Protein AF-A0A937XX24-F1 (afdb_monomer_lite)

Sequence (54 aa):
MTLKCEVKSPPDGIAEALVASIREITKLRGEVQLLAPGGLPNDGKVIEDLRKYG

Radius of gyration: 14.9 Å; chains: 1; bounding box: 39×28×29 Å

pLDDT: mean 93.6, std 5.34, range [70.25, 98.31]

Secondary structure (DSSP, 8-state):
-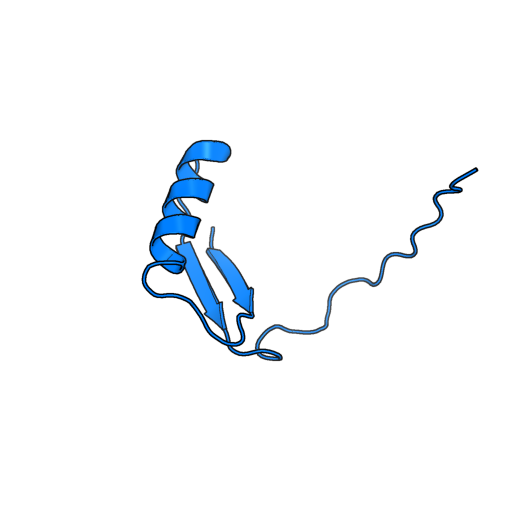EEEEE-SSPPTTHHHHHHHHHHHHH-S--EEEEE-TT-S--------------

Foldseek 3Di:
DEAEDEDQDDDPCNQVVVQVVCCVPVVDGYGYHYDHPPPDDPPDDDDDDPDDDD

Structure (mmCIF, N/CA/C/O backbone):
data_AF-A0A937XX24-F1
#
_entry.id   AF-A0A937XX24-F1
#
loop_
_atom_site.group_PDB
_atom_site.id
_atom_site.type_symbol
_atom_site.label_atom_id
_atom_site.label_alt_id
_atom_site.label_comp_id
_atom_site.label_asym_id
_atom_site.label_entity_id
_atom_site.label_seq_id
_atom_site.pdbx_PDB_ins_code
_atom_site.Cartn_x
_atom_site.Cartn_y
_atom_site.Cartn_z
_atom_site.occupancy
_atom_site.B_iso_or_equiv
_atom_site.auth_seq_id
_atom_site.auth_comp_id
_atom_site.auth_asym_id
_atom_site.auth_atom_id
_atom_site.pdbx_PDB_model_num
ATOM 1 N N . MET A 1 1 ? -9.942 7.074 0.399 1.00 87.06 1 MET A N 1
ATOM 2 C CA . MET A 1 1 ? -8.633 6.911 -0.275 1.00 87.06 1 MET A CA 1
ATOM 3 C C . MET A 1 1 ? -8.371 5.422 -0.397 1.00 87.06 1 MET A C 1
ATOM 5 O O . MET A 1 1 ? -8.616 4.724 0.577 1.00 87.06 1 MET A O 1
ATOM 9 N N . THR A 1 2 ? -7.874 4.953 -1.540 1.00 95.25 2 THR A N 1
ATOM 10 C CA . THR A 1 2 ? -7.539 3.535 -1.746 1.00 95.25 2 THR A CA 1
ATOM 11 C C . THR A 1 2 ? -6.077 3.430 -2.156 1.00 95.25 2 THR A C 1
ATOM 13 O O . THR A 1 2 ? -5.681 4.013 -3.165 1.00 95.25 2 THR A O 1
ATOM 16 N N . LEU A 1 3 ? -5.282 2.704 -1.375 1.00 96.12 3 LEU A N 1
ATOM 17 C CA . LEU A 1 3 ? -3.940 2.290 -1.758 1.00 96.12 3 LEU A CA 1
ATOM 18 C C . LEU A 1 3 ? -4.069 1.057 -2.653 1.00 96.12 3 LEU A C 1
ATOM 20 O O . LEU A 1 3 ? -4.490 -0.001 -2.194 1.00 96.12 3 LEU A O 1
ATOM 24 N N . LYS A 1 4 ? -3.706 1.192 -3.927 1.00 96.44 4 LYS A N 1
ATOM 25 C CA . LYS A 1 4 ? -3.553 0.050 -4.828 1.00 96.44 4 LYS A CA 1
ATOM 26 C C . LYS A 1 4 ? -2.076 -0.303 -4.906 1.00 96.44 4 LYS A C 1
ATOM 28 O O . LYS A 1 4 ? -1.268 0.581 -5.187 1.00 96.44 4 LYS A O 1
ATOM 33 N N . CYS A 1 5 ? -1.720 -1.556 -4.661 1.00 95.44 5 CYS A N 1
ATOM 34 C CA . CYS A 1 5 ? -0.338 -2.010 -4.784 1.00 95.44 5 CYS A CA 1
ATOM 35 C C . CYS A 1 5 ? -0.262 -3.394 -5.424 1.00 95.44 5 CYS A C 1
ATOM 37 O O . CYS A 1 5 ? -1.110 -4.258 -5.201 1.00 95.44 5 CYS A O 1
ATOM 39 N N . GLU A 1 6 ? 0.766 -3.591 -6.241 1.00 96.62 6 GLU A N 1
ATOM 40 C CA . GLU A 1 6 ? 1.062 -4.891 -6.825 1.00 96.62 6 GLU A CA 1
ATOM 41 C C . GLU A 1 6 ? 1.884 -5.732 -5.855 1.00 96.62 6 GLU A C 1
ATOM 43 O O . GLU A 1 6 ? 2.883 -5.265 -5.305 1.00 96.62 6 GLU A O 1
ATOM 48 N N . VAL A 1 7 ? 1.484 -6.987 -5.659 1.00 95.88 7 VAL A N 1
ATOM 49 C CA . VAL A 1 7 ? 2.173 -7.926 -4.775 1.00 95.88 7 VAL A CA 1
ATOM 50 C C . VAL A 1 7 ? 2.188 -9.304 -5.429 1.00 95.88 7 VAL A C 1
ATOM 52 O O . VAL A 1 7 ? 1.147 -9.870 -5.746 1.00 95.88 7 VAL A O 1
ATOM 55 N N . LYS A 1 8 ? 3.383 -9.871 -5.626 1.00 95.81 8 LYS A N 1
ATOM 56 C CA . LYS A 1 8 ? 3.549 -11.185 -6.275 1.00 95.81 8 LYS A CA 1
ATOM 57 C C . LYS A 1 8 ? 3.018 -12.349 -5.430 1.00 95.81 8 LYS A C 1
ATOM 59 O O . LYS A 1 8 ? 2.477 -13.299 -5.978 1.00 95.81 8 LYS A O 1
ATOM 64 N N . SER A 1 9 ? 3.215 -12.293 -4.117 1.00 95.50 9 SER A N 1
ATOM 65 C CA . SER A 1 9 ? 2.767 -13.316 -3.168 1.00 95.50 9 SER A CA 1
ATOM 66 C C . SER A 1 9 ? 2.398 -12.619 -1.861 1.00 95.50 9 SER A C 1
ATOM 68 O O . SER A 1 9 ? 3.294 -12.365 -1.054 1.00 95.50 9 SER A O 1
ATOM 70 N N . PRO A 1 10 ? 1.130 -12.213 -1.678 1.00 92.56 10 PRO A N 1
ATOM 71 C CA . PRO A 1 10 ? 0.722 -11.481 -0.491 1.00 92.56 10 PRO A CA 1
ATOM 72 C C . PRO A 1 10 ? 0.761 -12.402 0.734 1.00 92.56 10 PRO A C 1
ATOM 74 O O . PRO A 1 10 ? 0.127 -13.454 0.708 1.00 92.56 10 PRO A O 1
ATOM 77 N N . PRO A 1 11 ? 1.501 -12.037 1.796 1.00 94.62 11 PRO A N 1
ATOM 78 C CA . PRO A 1 11 ? 1.407 -12.735 3.070 1.00 94.62 11 PRO A CA 1
ATOM 79 C C . PRO A 1 11 ? -0.003 -12.618 3.653 1.00 94.62 11 PRO A C 1
ATOM 81 O O . PRO A 1 11 ? -0.684 -11.610 3.440 1.00 94.62 11 PRO A O 1
ATOM 84 N N . ASP A 1 12 ? -0.408 -13.607 4.444 1.00 95.94 12 ASP A N 1
ATOM 85 C CA . ASP A 1 12 ? -1.675 -13.554 5.171 1.00 95.94 12 ASP A CA 1
ATOM 86 C C . ASP A 1 12 ? -1.727 -12.306 6.068 1.00 95.94 12 ASP A C 1
ATOM 88 O O . ASP A 1 12 ? -0.768 -11.979 6.772 1.00 95.94 12 ASP A O 1
ATOM 92 N N . GLY A 1 13 ? -2.846 -11.582 6.031 1.00 96.00 13 GLY A N 1
ATOM 93 C CA . GLY A 1 13 ? -3.066 -10.400 6.871 1.00 96.00 13 GLY A CA 1
ATOM 94 C C . GLY A 1 13 ? -2.377 -9.107 6.406 1.00 96.00 13 GLY A C 1
ATOM 95 O O . GLY A 1 13 ? -2.457 -8.086 7.095 1.00 96.00 13 GLY A O 1
ATOM 96 N N . ILE A 1 14 ? -1.671 -9.108 5.265 1.00 96.38 14 ILE A N 1
ATOM 97 C CA . ILE A 1 14 ? -0.920 -7.921 4.821 1.00 96.38 14 ILE A CA 1
ATOM 98 C C . ILE A 1 14 ? -1.832 -6.728 4.490 1.00 96.38 14 ILE A C 1
ATOM 100 O O . ILE A 1 14 ? -1.450 -5.581 4.718 1.00 96.38 14 ILE A O 1
ATOM 104 N N . ALA A 1 15 ? -3.046 -6.971 3.986 1.00 96.38 15 ALA A N 1
ATOM 105 C CA . ALA A 1 15 ? -3.990 -5.905 3.655 1.00 96.38 15 ALA A CA 1
ATOM 106 C C . ALA A 1 15 ? -4.469 -5.174 4.919 1.00 96.38 15 ALA A C 1
ATOM 108 O O . ALA A 1 15 ? -4.487 -3.943 4.962 1.00 96.38 15 ALA A O 1
ATOM 109 N N . GLU A 1 16 ? -4.789 -5.924 5.970 1.00 97.44 16 GLU A N 1
ATOM 110 C CA . GLU A 1 16 ? -5.217 -5.421 7.272 1.00 97.44 16 GLU A CA 1
ATOM 111 C C . GLU A 1 16 ? -4.098 -4.631 7.950 1.00 97.44 16 GLU A C 1
ATOM 113 O O . GLU A 1 16 ? -4.341 -3.534 8.462 1.00 97.44 16 GLU A O 1
ATOM 118 N N . ALA A 1 17 ? -2.867 -5.149 7.897 1.00 97.69 17 ALA A N 1
ATOM 119 C CA . ALA A 1 17 ? -1.690 -4.455 8.410 1.00 97.69 17 ALA A CA 1
ATOM 120 C C . ALA A 1 17 ? -1.478 -3.107 7.698 1.00 97.69 17 ALA A C 1
ATOM 122 O O . ALA A 1 17 ? -1.291 -2.083 8.355 1.00 97.69 17 ALA A O 1
ATOM 123 N N . LEU A 1 18 ? -1.593 -3.074 6.365 1.00 97.31 18 LEU A N 1
ATOM 124 C CA . LEU A 1 18 ? -1.475 -1.838 5.585 1.00 97.31 18 LEU A CA 1
ATOM 125 C C . LEU A 1 18 ? -2.592 -0.834 5.911 1.00 97.31 18 LEU A C 1
ATOM 127 O O . LEU A 1 18 ? -2.310 0.353 6.089 1.00 97.31 18 LEU A O 1
ATOM 131 N N . VAL A 1 19 ? -3.846 -1.282 6.042 1.00 98.00 19 VAL A N 1
ATOM 132 C CA . VAL A 1 19 ? -4.966 -0.416 6.461 1.00 98.00 19 VAL A CA 1
ATOM 133 C C . VAL A 1 19 ? -4.707 0.177 7.850 1.00 98.00 19 VAL A C 1
ATOM 135 O O . VAL A 1 19 ? -4.924 1.377 8.059 1.00 98.00 19 VAL A O 1
ATOM 138 N N . ALA A 1 20 ? -4.217 -0.635 8.792 1.00 98.06 20 ALA A N 1
ATOM 139 C CA . ALA A 1 20 ? -3.863 -0.177 10.131 1.00 98.06 20 ALA A CA 1
ATOM 140 C C . ALA A 1 20 ? -2.757 0.888 10.085 1.00 98.06 20 ALA A C 1
ATOM 142 O O . ALA A 1 20 ? -2.931 1.958 10.672 1.00 98.06 20 ALA A O 1
ATOM 143 N N . SER A 1 21 ? -1.683 0.659 9.321 1.00 97.88 21 SER A N 1
ATOM 144 C CA . SER A 1 21 ? -0.582 1.619 9.171 1.00 97.88 21 SER A CA 1
ATOM 145 C C . SER A 1 21 ? -1.012 2.928 8.507 1.00 97.88 21 SER A C 1
ATOM 147 O O . SER A 1 21 ? -0.627 4.001 8.977 1.00 97.88 21 SER A O 1
AT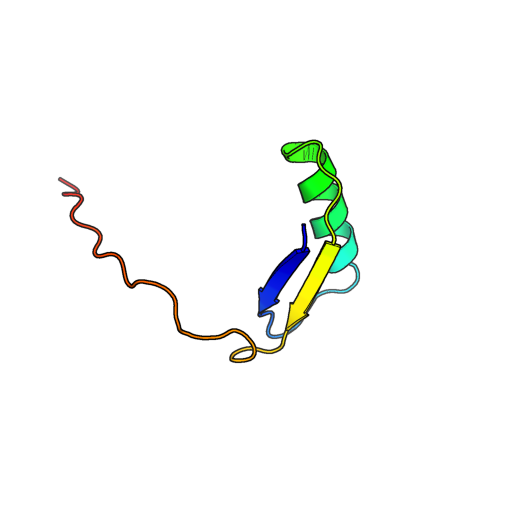OM 149 N N . ILE A 1 22 ? -1.849 2.878 7.459 1.00 97.19 22 ILE A N 1
ATOM 150 C CA . ILE A 1 22 ? -2.412 4.089 6.836 1.00 97.19 22 ILE A CA 1
ATOM 151 C C . ILE A 1 22 ? -3.127 4.914 7.903 1.00 97.19 22 ILE A C 1
ATOM 153 O O . ILE A 1 22 ? -2.847 6.106 8.054 1.00 97.19 22 ILE A O 1
ATOM 157 N N . ARG A 1 23 ? -4.012 4.285 8.681 1.00 97.31 23 ARG A N 1
ATOM 158 C CA . ARG A 1 23 ? -4.753 4.973 9.741 1.00 97.31 23 ARG A CA 1
ATOM 159 C C . ARG A 1 23 ? -3.844 5.506 10.842 1.00 97.31 23 ARG A C 1
ATOM 161 O O . ARG A 1 23 ? -4.068 6.613 11.326 1.00 97.31 23 ARG A O 1
ATOM 168 N N . GLU A 1 24 ? -2.844 4.741 11.252 1.00 98.31 24 GLU A N 1
ATOM 169 C CA . GLU A 1 24 ? -1.941 5.114 12.336 1.00 98.31 24 GLU A CA 1
ATOM 170 C C . GLU A 1 24 ? -1.077 6.325 11.976 1.00 98.31 24 GLU A C 1
ATOM 172 O O . GLU A 1 24 ? -1.014 7.277 12.758 1.00 98.31 24 GLU A O 1
ATOM 177 N N . ILE A 1 25 ? -0.459 6.313 10.795 1.00 97.88 25 ILE A N 1
ATOM 178 C CA . ILE A 1 25 ? 0.518 7.325 10.379 1.00 97.88 25 ILE A CA 1
ATOM 179 C C . ILE A 1 25 ? -0.190 8.567 9.840 1.00 97.88 25 ILE A C 1
ATOM 181 O O . ILE A 1 25 ? 0.125 9.688 10.231 1.00 97.88 25 ILE A O 1
ATOM 185 N N . THR A 1 26 ? -1.172 8.377 8.956 1.00 96.25 26 THR A N 1
ATOM 186 C CA . THR A 1 26 ? -1.815 9.496 8.246 1.00 96.25 26 THR A CA 1
ATOM 187 C C . THR A 1 26 ? -3.031 10.054 8.980 1.00 96.25 26 THR A C 1
ATOM 189 O O . THR A 1 26 ? -3.508 11.131 8.636 1.00 96.25 26 THR A O 1
ATOM 192 N N . LYS A 1 27 ? -3.557 9.325 9.978 1.00 97.12 27 LYS A N 1
ATOM 193 C CA . LYS A 1 27 ? -4.827 9.619 10.671 1.00 97.12 27 LYS A CA 1
ATOM 194 C C . LYS A 1 27 ? -6.060 9.627 9.757 1.00 97.12 27 LYS A C 1
ATOM 196 O O . LYS A 1 27 ? -7.133 10.057 10.177 1.00 97.12 27 LYS A O 1
ATOM 201 N N . LEU A 1 28 ? -5.945 9.095 8.540 1.00 95.88 28 LEU A N 1
ATOM 202 C CA . LEU A 1 28 ? -7.043 8.972 7.585 1.00 95.88 28 LEU A CA 1
ATOM 203 C C . LEU A 1 28 ? -7.604 7.550 7.548 1.00 95.88 28 LEU A C 1
ATOM 205 O O . LEU A 1 28 ? -6.923 6.572 7.844 1.00 95.88 28 LEU A O 1
ATOM 209 N N . ARG A 1 29 ? -8.868 7.428 7.135 1.00 95.38 29 ARG A N 1
ATOM 210 C CA . ARG A 1 29 ? -9.427 6.134 6.731 1.00 95.38 29 ARG A CA 1
ATOM 211 C C . ARG A 1 29 ? -9.022 5.854 5.285 1.00 95.38 29 ARG A C 1
ATOM 213 O O . ARG A 1 29 ? -9.216 6.704 4.411 1.00 95.38 29 ARG A O 1
ATOM 220 N N . GLY A 1 30 ? -8.490 4.663 5.043 1.00 95.12 30 GLY A N 1
ATOM 221 C CA . GLY A 1 30 ? -8.110 4.198 3.717 1.00 95.12 30 GLY A CA 1
ATOM 222 C C . GLY A 1 30 ? -8.406 2.716 3.534 1.00 95.12 30 GLY A C 1
ATOM 223 O O . GLY A 1 30 ? -8.525 1.976 4.506 1.00 95.12 30 GLY A O 1
ATOM 224 N N . GLU A 1 31 ? -8.532 2.316 2.279 1.00 97.50 31 GLU A N 1
ATOM 225 C CA . GLU A 1 31 ? -8.708 0.929 1.849 1.00 97.50 31 GLU A CA 1
ATOM 226 C C . GLU A 1 31 ? -7.448 0.455 1.125 1.00 97.50 31 GLU A C 1
ATOM 228 O O . GLU A 1 31 ? -6.694 1.273 0.590 1.00 97.50 31 GLU A O 1
ATOM 233 N N . VAL A 1 32 ? -7.230 -0.858 1.081 1.00 97.50 32 VAL A N 1
ATOM 234 C CA . VAL A 1 32 ? -6.092 -1.472 0.389 1.00 97.50 32 VAL A CA 1
ATOM 235 C C . VAL A 1 32 ? -6.612 -2.456 -0.649 1.00 97.50 32 VAL A C 1
ATOM 237 O O . VAL A 1 32 ? -7.430 -3.318 -0.338 1.00 97.50 32 VAL A O 1
ATOM 240 N N . GLN A 1 33 ? -6.122 -2.330 -1.879 1.00 97.50 33 GLN A N 1
ATOM 241 C CA . GLN A 1 33 ? -6.394 -3.255 -2.972 1.00 97.50 33 GLN A CA 1
ATOM 242 C C . GLN A 1 33 ? -5.075 -3.858 -3.452 1.00 97.50 33 GLN A C 1
ATOM 244 O O . GLN A 1 33 ? -4.228 -3.158 -4.010 1.00 97.50 33 GLN A O 1
ATOM 249 N N . LEU A 1 34 ? -4.921 -5.165 -3.245 1.00 97.06 34 LEU A N 1
ATOM 250 C CA . LEU A 1 34 ? -3.775 -5.921 -3.734 1.00 97.06 34 LEU A CA 1
ATOM 251 C C . LEU A 1 34 ? -4.050 -6.393 -5.162 1.00 97.06 34 LEU A C 1
ATOM 253 O O . LEU A 1 34 ? -5.120 -6.926 -5.457 1.00 97.06 34 LEU A O 1
ATOM 257 N N . LEU A 1 35 ? -3.082 -6.184 -6.043 1.00 96.56 35 LEU A N 1
ATOM 258 C CA . LEU A 1 35 ? -3.135 -6.567 -7.450 1.00 96.56 35 LEU A CA 1
ATOM 259 C C . LEU A 1 35 ? -1.977 -7.517 -7.760 1.00 96.56 35 LEU A C 1
ATOM 261 O O . LEU A 1 35 ? -0.938 -7.487 -7.101 1.00 96.56 35 LEU A O 1
ATOM 265 N N . ALA A 1 36 ? -2.139 -8.353 -8.782 1.00 96.19 36 ALA A N 1
ATOM 266 C CA . ALA A 1 36 ? -1.014 -9.108 -9.320 1.00 96.19 36 ALA A CA 1
ATOM 267 C C . ALA A 1 36 ? -0.016 -8.157 -10.019 1.00 96.19 36 ALA A C 1
ATOM 269 O O . ALA A 1 36 ? -0.427 -7.089 -10.482 1.00 96.19 36 ALA A O 1
ATOM 270 N N . PRO A 1 37 ? 1.274 -8.530 -10.127 1.00 96.06 37 PRO A N 1
ATOM 271 C CA . PRO A 1 37 ? 2.252 -7.765 -10.900 1.00 96.06 37 PRO A CA 1
ATOM 272 C C . PRO A 1 37 ? 1.778 -7.478 -12.333 1.00 96.06 37 PRO A C 1
ATOM 274 O O . PRO A 1 37 ? 1.309 -8.391 -13.018 1.00 96.06 37 PRO A O 1
ATOM 277 N N . GLY A 1 38 ? 1.915 -6.227 -12.780 1.00 95.06 38 GLY A N 1
ATOM 278 C CA . GLY A 1 38 ? 1.419 -5.738 -14.073 1.00 95.06 38 GLY A CA 1
ATOM 279 C C . GLY A 1 38 ? -0.076 -5.378 -14.114 1.00 95.06 38 GLY A C 1
ATOM 280 O O . GLY A 1 38 ? -0.598 -5.087 -15.189 1.00 95.06 38 GLY A O 1
ATOM 281 N N . GLY A 1 39 ? -0.783 -5.426 -12.981 1.00 95.06 39 GLY A N 1
ATOM 282 C CA . GLY A 1 39 ? -2.191 -5.036 -12.863 1.00 95.06 39 GLY A CA 1
ATOM 283 C C . GLY A 1 39 ? -2.426 -3.527 -12.714 1.00 95.06 39 GLY A C 1
ATOM 284 O O . GLY A 1 39 ? -3.555 -3.066 -12.899 1.00 95.06 39 GLY A O 1
ATOM 285 N N . LEU A 1 40 ? -1.397 -2.750 -12.374 1.00 94.56 40 LEU A N 1
ATOM 286 C CA . LEU A 1 40 ? -1.428 -1.293 -12.364 1.00 94.56 40 LEU A CA 1
ATOM 287 C C . LEU A 1 40 ? -0.982 -0.726 -13.719 1.00 94.56 40 LEU A C 1
ATOM 289 O O . LEU A 1 40 ? -0.064 -1.259 -14.347 1.00 94.56 40 LEU A O 1
ATOM 293 N N . PRO A 1 41 ? -1.591 0.386 -14.172 1.00 91.56 41 PRO A N 1
ATOM 294 C CA . PRO A 1 41 ? -1.109 1.099 -15.344 1.00 91.56 41 PRO A CA 1
ATOM 295 C C . PRO A 1 41 ? 0.346 1.544 -15.157 1.00 91.56 41 PRO A C 1
ATOM 297 O O . PRO A 1 41 ? 0.704 2.128 -14.136 1.00 91.56 41 PRO A O 1
ATOM 300 N N . ASN A 1 42 ? 1.182 1.309 -16.169 1.00 88.50 42 ASN A N 1
ATOM 301 C CA . ASN A 1 42 ? 2.535 1.862 -16.232 1.00 88.50 42 ASN A CA 1
ATOM 302 C C . ASN A 1 42 ? 2.521 3.251 -16.898 1.00 88.50 42 ASN A C 1
ATOM 304 O O . ASN A 1 42 ? 3.233 3.499 -17.869 1.00 88.50 42 ASN A O 1
ATOM 308 N N . ASP A 1 43 ? 1.636 4.129 -16.427 1.00 86.12 43 ASP A N 1
ATOM 309 C CA . ASP A 1 43 ? 1.416 5.489 -16.943 1.00 86.12 43 ASP A CA 1
ATOM 310 C C . ASP A 1 43 ? 2.037 6.573 -16.041 1.00 86.12 43 ASP A C 1
ATOM 312 O O . ASP A 1 43 ? 1.818 7.774 -16.228 1.00 86.12 43 ASP A O 1
ATOM 316 N N . GLY A 1 44 ? 2.850 6.147 -15.071 1.00 82.19 44 GLY A N 1
ATOM 317 C CA . GLY A 1 44 ? 3.622 7.031 -14.213 1.00 82.19 44 GLY A CA 1
ATOM 318 C C . GLY A 1 44 ? 4.636 7.857 -15.006 1.00 82.19 44 GLY A C 1
ATOM 319 O O . GLY A 1 44 ? 5.235 7.402 -15.980 1.00 82.19 44 GLY A O 1
ATOM 320 N N . LYS A 1 45 ? 4.877 9.094 -14.561 1.00 84.19 45 LYS A N 1
ATOM 321 C CA . LYS A 1 45 ? 5.988 9.893 -15.085 1.00 84.19 45 LYS A CA 1
ATOM 322 C C . LYS A 1 45 ? 7.300 9.291 -14.595 1.00 84.19 45 LYS A C 1
ATOM 324 O O . LYS A 1 45 ? 7.544 9.249 -13.391 1.00 84.19 45 LYS A O 1
ATOM 329 N N . VAL A 1 46 ? 8.152 8.876 -15.526 1.00 85.81 46 VAL A N 1
ATOM 330 C CA . VAL A 1 46 ? 9.548 8.557 -15.219 1.00 85.81 46 VAL A CA 1
ATOM 331 C C . VAL A 1 46 ? 10.242 9.871 -14.864 1.00 85.81 46 VAL A C 1
ATOM 333 O O . VAL A 1 46 ? 10.353 10.761 -15.705 1.00 85.81 46 VAL A O 1
ATOM 336 N N . ILE A 1 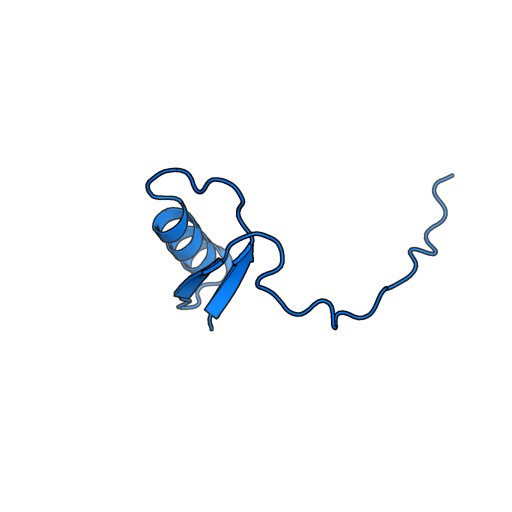47 ? 10.644 10.019 -13.602 1.00 86.50 47 ILE A N 1
ATO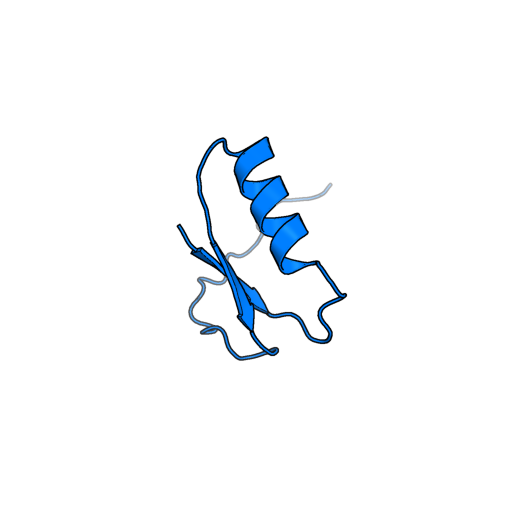M 337 C CA . ILE A 1 47 ? 11.393 11.184 -13.122 1.00 86.50 47 ILE A CA 1
ATOM 338 C C . ILE A 1 47 ? 12.858 10.772 -13.023 1.00 86.50 47 ILE A C 1
ATOM 340 O O . ILE A 1 47 ? 13.195 9.842 -12.294 1.00 86.50 47 ILE A O 1
ATOM 344 N N . GLU A 1 48 ? 13.717 11.457 -13.771 1.00 88.94 48 GLU A N 1
ATOM 345 C CA . GLU A 1 48 ? 15.164 11.282 -13.695 1.00 88.94 48 GLU A CA 1
ATOM 346 C C . GLU A 1 48 ? 15.694 11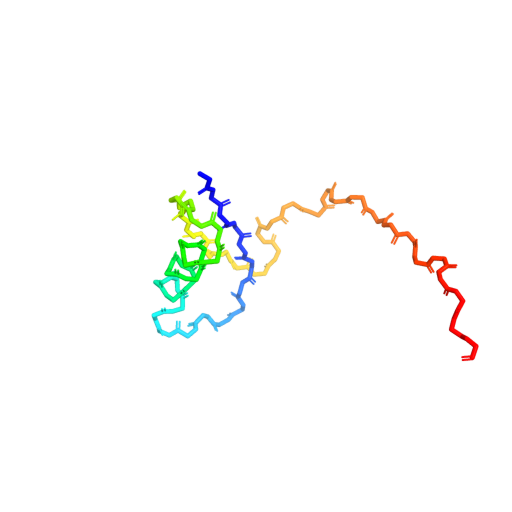.818 -12.356 1.00 88.94 48 GLU A C 1
ATOM 348 O O . GLU A 1 48 ? 15.368 12.935 -11.943 1.00 88.94 48 GLU A O 1
ATOM 353 N N . ASP A 1 49 ? 16.515 11.022 -11.669 1.00 88.81 49 ASP A N 1
ATOM 354 C CA . ASP A 1 49 ? 17.188 11.460 -10.450 1.00 88.81 49 ASP A CA 1
ATOM 355 C C . ASP A 1 49 ? 18.491 12.192 -10.792 1.00 88.81 49 ASP A C 1
ATOM 357 O O . ASP A 1 49 ? 19.516 11.580 -11.081 1.00 88.81 49 ASP A O 1
ATOM 361 N N . LEU A 1 50 ? 18.444 13.524 -10.750 1.00 92.62 50 LEU A N 1
ATOM 362 C CA . LEU A 1 50 ? 19.579 14.403 -11.056 1.00 92.62 50 LEU A CA 1
ATOM 363 C C . LEU A 1 50 ? 20.469 14.713 -9.840 1.00 92.62 50 LEU A C 1
ATOM 365 O O . LEU A 1 50 ? 21.332 15.597 -9.904 1.00 92.62 50 LEU A O 1
ATOM 369 N N . ARG A 1 51 ? 20.260 14.044 -8.701 1.00 91.69 51 ARG A N 1
ATOM 370 C CA . ARG A 1 51 ? 21.060 14.290 -7.496 1.00 91.69 51 ARG A CA 1
ATOM 371 C C . ARG A 1 51 ? 22.488 13.782 -7.701 1.00 91.69 51 ARG A C 1
ATOM 373 O O . ARG A 1 51 ? 22.715 12.651 -8.114 1.00 91.69 51 ARG A O 1
ATOM 380 N N . LYS A 1 52 ? 23.472 14.626 -7.378 1.00 85.69 52 LYS A N 1
ATOM 381 C CA . LYS A 1 52 ? 24.887 14.241 -7.370 1.00 85.69 52 LYS A CA 1
ATOM 382 C C . LYS A 1 52 ? 25.235 13.657 -6.006 1.00 85.69 52 LYS A C 1
ATOM 384 O O . LYS A 1 52 ? 25.199 14.377 -5.012 1.00 85.69 52 LYS A O 1
ATOM 389 N N . TYR A 1 53 ? 25.585 12.379 -5.974 1.00 85.50 53 TYR A N 1
ATOM 390 C CA . TYR A 1 53 ? 26.233 11.763 -4.822 1.00 85.50 53 TYR A CA 1
ATOM 391 C C . TYR A 1 53 ? 27.744 11.915 -5.020 1.00 85.50 53 TYR A C 1
ATOM 393 O O . TYR A 1 53 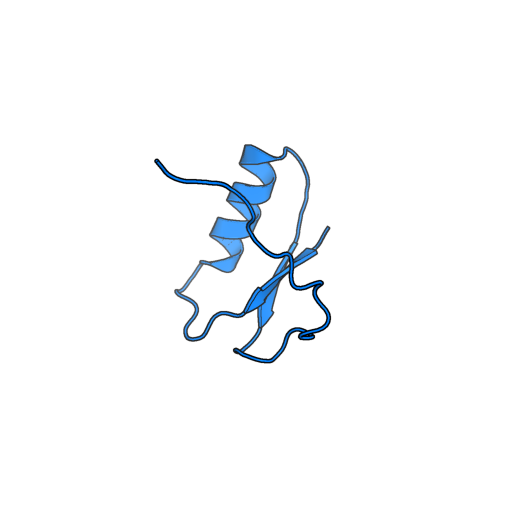? 28.298 11.365 -5.972 1.00 85.50 53 TYR A O 1
ATOM 401 N N . GLY A 1 54 ? 28.356 12.773 -4.204 1.00 70.25 54 GLY A N 1
ATOM 402 C CA . GLY A 1 54 ? 29.806 12.961 -4.118 1.00 70.25 54 GLY A CA 1
ATOM 403 C C . GLY A 1 54 ? 30.402 12.169 -2.969 1.00 70.25 54 GLY A C 1
ATOM 404 O O . GLY A 1 54 ? 29.625 11.779 -2.068 1.00 70.25 54 GLY A O 1
#